Protein AF-A0A815A5G3-F1 (afdb_monomer)

Solvent-accessible surface area (backbone atoms only — not comparable to full-atom values): 9967 Å² total; per-residue (Å²): 1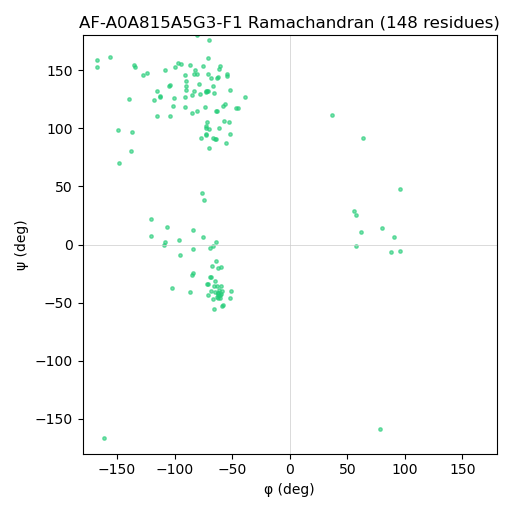37,93,81,84,86,81,85,78,78,77,79,74,75,78,80,70,74,73,73,73,80,71,83,76,51,61,33,51,35,73,59,49,51,52,57,44,42,73,75,71,36,77,64,86,44,90,63,85,48,52,92,51,88,54,92,63,31,49,52,45,64,67,36,49,49,66,60,54,50,54,48,52,53,47,40,71,72,66,68,57,89,66,83,82,84,43,63,33,66,83,72,81,53,92,90,60,90,75,76,76,58,86,80,47,46,77,45,43,18,47,100,86,68,48,75,55,62,92,94,60,91,58,46,85,46,72,32,43,92,83,57,81,92,64,47,89,97,32,70,66,64,23,63,77,72,57,59,94,89,83

Structure (mmCIF, N/CA/C/O backbone):
data_AF-A0A815A5G3-F1
#
_entry.id   AF-A0A815A5G3-F1
#
loop_
_atom_site.group_PDB
_atom_site.id
_atom_site.type_symbol
_atom_site.label_atom_id
_atom_site.label_alt_id
_atom_site.label_comp_id
_atom_site.label_asym_id
_atom_site.label_entity_id
_atom_site.label_seq_id
_atom_site.pdbx_PDB_ins_code
_atom_site.Cartn_x
_atom_site.Cartn_y
_atom_site.Cartn_z
_atom_site.occupancy
_atom_site.B_iso_or_equiv
_atom_site.auth_seq_id
_atom_site.auth_comp_id
_atom_site.auth_asym_id
_atom_site.auth_atom_id
_atom_site.pdbx_PDB_model_num
ATOM 1 N N . MET A 1 1 ? 30.974 -67.852 -19.063 1.00 37.28 1 MET A N 1
ATOM 2 C CA . MET A 1 1 ? 32.382 -67.451 -18.858 1.00 37.28 1 MET A CA 1
ATOM 3 C C . MET A 1 1 ? 32.368 -66.049 -18.263 1.00 37.28 1 MET A C 1
ATOM 5 O O . MET A 1 1 ? 31.960 -65.114 -18.933 1.00 37.28 1 MET A O 1
ATOM 9 N N . MET A 1 2 ? 32.653 -65.948 -16.964 1.00 40.12 2 MET A N 1
ATOM 10 C CA . MET A 1 2 ? 32.655 -64.712 -16.169 1.00 40.12 2 MET A CA 1
ATOM 11 C C . MET A 1 2 ? 33.863 -63.845 -16.542 1.00 40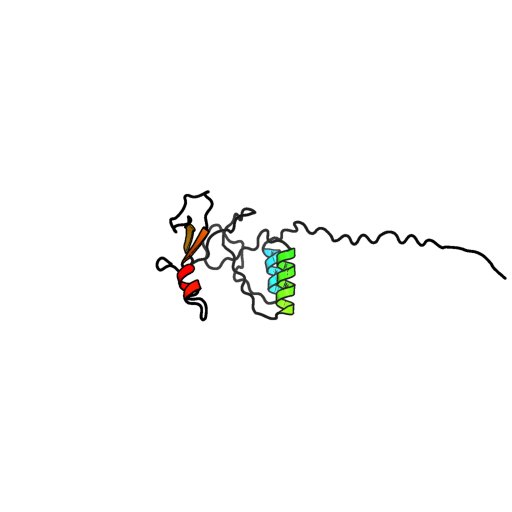.12 2 MET A C 1
ATOM 13 O O . MET A 1 2 ? 34.961 -64.384 -16.533 1.00 40.12 2 MET A O 1
ATOM 17 N N . HIS A 1 3 ? 33.684 -62.546 -16.797 1.00 31.70 3 HIS A N 1
ATOM 18 C CA . HIS A 1 3 ? 34.719 -61.494 -16.718 1.00 31.70 3 HIS A CA 1
ATOM 19 C C . HIS A 1 3 ? 33.994 -60.191 -16.317 1.00 31.70 3 HIS A C 1
ATOM 21 O O . HIS A 1 3 ? 33.154 -59.699 -17.057 1.00 31.70 3 HIS A O 1
ATOM 27 N N . ARG A 1 4 ? 34.009 -59.814 -15.033 1.00 36.53 4 ARG A N 1
ATOM 28 C CA . ARG A 1 4 ? 34.945 -58.854 -14.407 1.00 36.53 4 ARG A CA 1
ATOM 29 C C . ARG A 1 4 ? 34.851 -57.418 -14.959 1.00 36.53 4 ARG A C 1
ATOM 31 O O . ARG A 1 4 ? 35.543 -57.066 -15.898 1.00 36.53 4 ARG A O 1
ATOM 38 N N . ILE A 1 5 ? 34.000 -56.632 -14.289 1.00 39.91 5 ILE A N 1
ATOM 39 C CA . ILE A 1 5 ? 34.249 -55.295 -13.708 1.00 39.91 5 ILE A CA 1
ATOM 40 C C . ILE A 1 5 ? 35.167 -54.359 -14.511 1.00 39.91 5 ILE A C 1
ATOM 42 O O . ILE A 1 5 ? 36.384 -54.497 -14.467 1.00 39.91 5 ILE A O 1
ATOM 46 N N . PHE A 1 6 ? 34.572 -53.296 -15.054 1.00 31.95 6 PHE A N 1
ATOM 47 C CA . PHE A 1 6 ? 35.145 -51.949 -15.017 1.00 31.95 6 PHE A CA 1
ATOM 48 C C . PHE A 1 6 ? 34.009 -50.974 -14.683 1.00 31.95 6 PHE A C 1
ATOM 50 O O . PHE A 1 6 ? 33.211 -50.599 -15.538 1.00 31.95 6 PHE A O 1
ATOM 57 N N . VAL A 1 7 ? 33.892 -50.622 -13.400 1.00 36.78 7 VAL A N 1
ATOM 58 C CA . VAL A 1 7 ? 33.078 -49.487 -12.952 1.00 36.78 7 VAL A CA 1
ATOM 59 C C . VAL A 1 7 ? 33.809 -48.239 -13.431 1.00 36.78 7 VAL A C 1
ATOM 61 O O . VAL A 1 7 ? 34.797 -47.823 -12.831 1.00 36.78 7 VAL A O 1
ATOM 64 N N . LEU A 1 8 ? 33.363 -47.675 -14.552 1.00 34.19 8 LEU A N 1
ATOM 65 C CA . LEU A 1 8 ? 33.792 -46.352 -14.979 1.00 34.19 8 LEU A CA 1
ATOM 66 C C . LEU A 1 8 ? 33.033 -45.343 -14.112 1.00 34.19 8 LEU A C 1
ATOM 68 O O . LEU A 1 8 ? 31.897 -44.977 -14.405 1.00 34.19 8 LEU A O 1
ATOM 72 N N . ALA A 1 9 ? 33.646 -44.959 -12.994 1.00 37.75 9 ALA A N 1
ATOM 73 C CA . ALA A 1 9 ? 33.201 -43.839 -12.183 1.00 37.75 9 ALA A CA 1
ATOM 74 C C . ALA A 1 9 ? 33.344 -42.557 -13.015 1.00 37.75 9 ALA A C 1
ATOM 76 O O . ALA A 1 9 ? 34.398 -41.924 -13.038 1.00 37.75 9 ALA A O 1
ATOM 77 N N . ILE A 1 10 ? 32.285 -42.196 -13.739 1.00 43.47 10 ILE A N 1
ATOM 78 C CA . ILE A 1 10 ? 32.142 -40.856 -14.296 1.00 43.47 10 ILE A CA 1
ATOM 79 C C . ILE A 1 10 ? 31.831 -39.947 -13.106 1.00 43.47 10 ILE A C 1
ATOM 81 O O . ILE A 1 10 ? 30.691 -39.820 -12.665 1.00 43.47 10 ILE A O 1
ATOM 85 N N . VAL A 1 11 ? 32.886 -39.345 -12.563 1.00 38.97 11 VAL A N 1
ATOM 86 C CA . VAL A 1 11 ? 32.797 -38.139 -11.745 1.00 38.97 11 VAL A CA 1
ATOM 87 C C . VAL A 1 11 ? 32.319 -37.035 -12.685 1.00 38.97 11 VAL A C 1
ATOM 89 O O . VAL A 1 11 ? 33.118 -36.407 -13.376 1.00 38.97 11 VAL A O 1
ATOM 92 N N . ILE A 1 12 ? 31.001 -36.841 -12.775 1.00 44.84 12 ILE A N 1
ATOM 93 C CA . ILE A 1 12 ? 30.461 -35.605 -13.337 1.00 44.84 12 ILE A CA 1
ATOM 94 C C . ILE A 1 12 ? 30.735 -34.546 -12.277 1.00 44.84 12 ILE A C 1
ATOM 96 O O . ILE A 1 12 ? 30.130 -34.554 -11.205 1.00 44.84 12 ILE A O 1
ATOM 100 N N . LEU A 1 13 ? 31.730 -33.703 -12.571 1.00 44.94 13 LEU A N 1
ATOM 101 C CA . LEU A 1 13 ? 31.972 -32.437 -11.892 1.00 44.94 13 LEU A CA 1
ATOM 102 C C . LEU A 1 13 ? 30.627 -31.777 -11.599 1.00 44.94 13 LEU A C 1
ATOM 104 O O . LEU A 1 13 ? 29.810 -31.612 -12.506 1.00 44.94 13 LEU A O 1
ATOM 108 N N . GLY A 1 14 ? 30.425 -31.426 -10.332 1.00 41.75 14 GLY A N 1
ATOM 109 C CA . GLY A 1 14 ? 29.226 -30.760 -9.867 1.00 41.75 14 GLY A CA 1
ATOM 110 C C . GLY A 1 14 ? 28.851 -29.609 -10.789 1.00 41.75 14 GLY A C 1
ATOM 111 O O . GLY A 1 14 ? 29.574 -28.624 -10.907 1.00 41.75 14 GLY A O 1
ATOM 112 N N . SER A 1 15 ? 27.679 -29.719 -11.403 1.00 41.00 15 SER A N 1
ATOM 113 C CA . SER A 1 15 ? 26.885 -28.537 -11.676 1.00 41.00 15 SER A CA 1
ATOM 114 C C . SER A 1 15 ? 26.384 -28.063 -10.318 1.00 41.00 15 SER A C 1
ATOM 116 O O . SER A 1 15 ? 25.284 -28.398 -9.892 1.00 41.00 15 SER A O 1
ATOM 118 N N . THR A 1 16 ? 27.215 -27.311 -9.598 1.00 35.66 16 THR A N 1
ATOM 119 C CA . THR A 1 16 ? 26.641 -26.250 -8.783 1.00 35.66 16 THR A CA 1
ATOM 120 C C . THR A 1 16 ? 25.969 -25.347 -9.801 1.00 35.66 16 THR A C 1
ATOM 122 O O . THR A 1 16 ? 26.643 -24.603 -10.517 1.00 35.66 16 THR A O 1
ATOM 125 N N . VAL A 1 17 ? 24.650 -25.486 -9.944 1.00 41.91 17 VAL A N 1
ATOM 126 C CA . VAL A 1 17 ? 23.857 -24.332 -10.333 1.00 41.91 17 VAL A CA 1
ATOM 127 C C . VAL A 1 17 ? 24.258 -23.278 -9.316 1.00 41.91 17 VAL A C 1
ATOM 129 O O . VAL A 1 17 ? 24.021 -23.405 -8.119 1.00 41.91 17 VAL A O 1
ATOM 132 N N . VAL A 1 18 ? 25.065 -22.327 -9.770 1.00 33.75 18 VAL A N 1
ATOM 133 C CA . VAL A 1 18 ? 25.100 -21.044 -9.110 1.00 33.75 18 VAL A CA 1
ATOM 134 C C . VAL A 1 18 ? 23.695 -20.519 -9.355 1.00 33.75 18 VAL A C 1
ATOM 136 O O . VAL A 1 18 ? 23.409 -19.940 -10.398 1.00 33.75 18 VAL A O 1
ATOM 139 N N . ASP A 1 19 ? 22.783 -20.820 -8.430 1.00 32.00 19 ASP A N 1
ATOM 140 C CA . ASP A 1 19 ? 21.785 -19.832 -8.070 1.00 32.00 19 ASP A C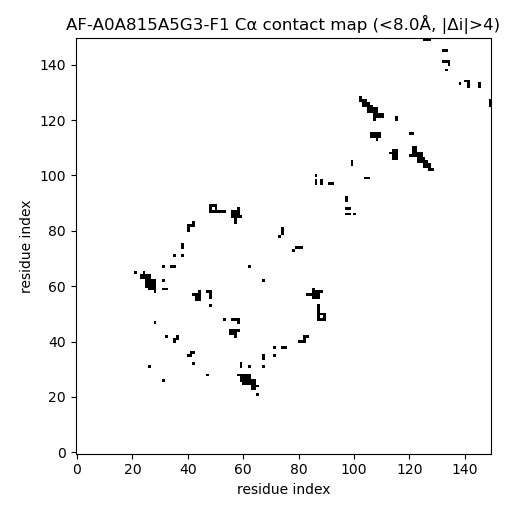A 1
ATOM 141 C C . ASP A 1 19 ? 22.637 -18.612 -7.749 1.00 32.00 19 ASP A C 1
ATOM 143 O O . ASP A 1 19 ? 23.322 -18.558 -6.725 1.00 32.00 19 ASP A O 1
ATOM 147 N N . ALA A 1 20 ? 22.795 -17.747 -8.753 1.00 38.72 20 ALA A N 1
ATOM 148 C CA . ALA A 1 20 ? 23.406 -16.462 -8.556 1.00 38.72 20 ALA A CA 1
ATOM 149 C C . ALA A 1 20 ? 22.538 -15.839 -7.479 1.00 38.72 20 ALA A C 1
ATOM 151 O O . ALA A 1 20 ? 21.372 -15.531 -7.717 1.00 38.72 20 ALA A O 1
ATOM 152 N N . ASP A 1 21 ? 23.100 -15.795 -6.281 1.00 38.66 21 ASP A N 1
ATOM 153 C CA . ASP A 1 21 ? 22.609 -15.040 -5.157 1.00 38.66 21 ASP A CA 1
ATOM 154 C C . ASP A 1 21 ? 22.499 -13.594 -5.650 1.00 38.66 21 ASP A C 1
ATOM 156 O O . ASP A 1 21 ? 23.450 -12.815 -5.613 1.00 38.66 21 ASP A O 1
ATOM 160 N N . LEU A 1 22 ? 21.348 -13.266 -6.242 1.00 48.75 22 LEU A N 1
ATOM 161 C CA . LEU A 1 22 ? 20.926 -11.931 -6.650 1.00 48.75 22 LEU A CA 1
ATOM 162 C C . LEU A 1 22 ? 20.534 -11.143 -5.394 1.00 48.75 22 LEU A C 1
ATOM 164 O O . LEU A 1 22 ? 19.587 -10.366 -5.393 1.00 48.75 22 LEU A O 1
ATOM 168 N N . THR A 1 23 ? 21.258 -11.313 -4.289 1.00 55.47 23 THR A N 1
ATOM 169 C CA . THR A 1 23 ? 21.113 -10.436 -3.139 1.00 55.47 23 THR A CA 1
ATOM 170 C C . THR A 1 23 ? 21.748 -9.095 -3.480 1.00 55.47 23 THR A C 1
ATOM 172 O O . THR A 1 23 ? 22.947 -8.882 -3.316 1.00 55.47 23 THR A O 1
ATOM 175 N N . ASP A 1 24 ? 20.873 -8.204 -3.941 1.00 57.09 24 ASP A N 1
ATOM 176 C CA . ASP A 1 24 ? 21.000 -6.747 -4.008 1.00 57.09 24 ASP A CA 1
ATOM 177 C C . ASP A 1 24 ? 21.479 -6.133 -5.334 1.00 57.09 24 ASP A C 1
ATOM 179 O O . ASP A 1 24 ? 22.294 -5.214 -5.393 1.00 57.09 24 ASP A O 1
ATOM 183 N N . CYS A 1 25 ? 20.872 -6.575 -6.436 1.00 81.88 25 CYS A N 1
ATOM 184 C CA . CYS A 1 25 ? 20.770 -5.730 -7.621 1.00 81.88 25 CYS A CA 1
ATOM 185 C C . CYS A 1 25 ? 19.723 -4.636 -7.331 1.00 81.88 25 CYS A C 1
ATOM 187 O O . CYS A 1 25 ? 18.514 -4.872 -7.353 1.00 81.88 25 CYS A O 1
ATOM 189 N N . LYS A 1 26 ? 20.191 -3.434 -6.989 1.00 84.25 26 LYS A N 1
ATOM 190 C CA . LYS A 1 26 ? 19.369 -2.220 -6.926 1.00 84.25 26 LYS A CA 1
ATOM 191 C C . LYS A 1 26 ? 19.393 -1.525 -8.282 1.00 84.25 26 LYS A C 1
ATOM 193 O O . LYS A 1 26 ? 20.459 -1.347 -8.869 1.00 84.25 26 LYS A O 1
ATOM 198 N N . MET A 1 27 ? 18.229 -1.130 -8.789 1.00 81.81 27 MET A N 1
ATOM 199 C CA . MET A 1 27 ? 18.113 -0.444 -10.081 1.00 81.81 27 MET A CA 1
ATOM 200 C C . MET A 1 27 ? 17.982 1.063 -9.894 1.00 81.81 27 MET A C 1
ATOM 202 O O . MET A 1 27 ? 17.427 1.538 -8.903 1.00 81.81 27 MET A O 1
ATOM 206 N N . THR A 1 28 ? 18.433 1.803 -10.903 1.00 84.44 28 THR A N 1
ATOM 207 C CA . THR A 1 28 ? 18.082 3.215 -11.057 1.00 84.44 28 THR A CA 1
ATOM 208 C C . THR A 1 28 ? 16.652 3.341 -11.571 1.00 84.44 28 THR A C 1
ATOM 210 O O . THR A 1 28 ? 16.150 2.466 -12.291 1.00 84.44 28 THR A O 1
ATOM 213 N N . HIS A 1 29 ? 16.010 4.466 -11.268 1.00 82.25 29 HIS A N 1
ATOM 214 C CA . HIS A 1 29 ? 14.657 4.768 -11.718 1.00 82.25 29 HIS A CA 1
ATOM 215 C C . HIS A 1 29 ? 14.495 4.606 -13.239 1.00 82.25 29 HIS A C 1
ATOM 217 O O . HIS A 1 29 ? 13.564 3.946 -13.700 1.00 82.25 29 HIS A O 1
ATOM 223 N N . VAL A 1 30 ? 15.436 5.136 -14.030 1.00 82.31 30 VAL A N 1
ATOM 224 C CA . VAL A 1 30 ? 15.389 5.085 -15.504 1.00 82.31 30 VAL A CA 1
ATOM 225 C C . VAL A 1 30 ? 15.354 3.646 -16.020 1.00 82.31 30 VAL A C 1
ATOM 227 O O . VAL A 1 30 ? 14.591 3.324 -16.938 1.00 82.31 30 VAL A O 1
ATOM 230 N N . TYR A 1 31 ? 16.157 2.761 -15.426 1.00 86.00 31 TYR A N 1
ATOM 231 C CA . TYR A 1 31 ? 16.212 1.367 -15.847 1.00 86.00 31 TYR A CA 1
ATOM 232 C C . TYR A 1 31 ? 14.932 0.620 -15.451 1.00 86.00 31 TYR A C 1
ATOM 234 O O . TYR A 1 31 ? 14.343 -0.059 -16.292 1.00 86.00 31 TYR A O 1
ATOM 242 N N . ALA A 1 32 ? 14.436 0.822 -14.227 1.00 86.94 32 ALA A N 1
ATOM 243 C CA . ALA A 1 32 ? 13.182 0.227 -13.764 1.00 86.94 32 ALA A CA 1
ATOM 244 C C . ALA A 1 32 ? 11.977 0.664 -14.619 1.00 86.94 32 ALA A C 1
ATOM 246 O O . ALA A 1 32 ? 11.206 -0.178 -15.080 1.00 86.94 32 ALA A O 1
ATOM 247 N N . VAL A 1 33 ? 11.858 1.965 -14.914 1.00 86.50 33 VAL A N 1
ATOM 248 C CA . VAL A 1 33 ? 10.788 2.524 -15.758 1.00 86.50 33 VAL A CA 1
ATOM 249 C C . VAL A 1 33 ? 10.830 1.955 -17.176 1.00 86.50 33 VAL A C 1
ATOM 251 O O . VAL A 1 33 ? 9.786 1.660 -17.755 1.00 86.50 33 VAL A O 1
ATOM 254 N N . THR A 1 34 ? 12.022 1.762 -17.742 1.00 87.62 34 THR A N 1
ATOM 255 C CA . THR A 1 34 ? 12.168 1.174 -19.083 1.00 87.62 34 THR A CA 1
ATOM 256 C C . THR A 1 34 ? 11.627 -0.256 -19.123 1.00 87.62 34 THR A C 1
ATOM 258 O O . THR A 1 34 ? 10.915 -0.624 -20.059 1.00 87.62 34 THR A O 1
ATOM 261 N N . GLN A 1 35 ? 11.908 -1.049 -18.087 1.00 88.94 35 GLN A N 1
ATOM 262 C CA . GLN A 1 35 ? 11.463 -2.439 -18.013 1.00 88.94 35 GLN A CA 1
ATOM 263 C C . GLN A 1 35 ? 9.940 -2.552 -17.888 1.00 88.94 35 GLN A C 1
ATOM 265 O O . GLN A 1 35 ? 9.315 -3.296 -18.641 1.00 88.94 35 GLN A O 1
ATOM 270 N N . VAL A 1 36 ? 9.316 -1.772 -17.004 1.00 89.00 36 VAL A N 1
ATOM 271 C CA . VAL A 1 36 ? 7.852 -1.809 -16.820 1.00 89.00 36 VAL A CA 1
ATOM 272 C C . VAL A 1 36 ? 7.097 -1.202 -18.009 1.00 89.00 36 VAL A C 1
ATOM 274 O O . VAL A 1 36 ? 6.067 -1.736 -18.418 1.00 89.00 36 VAL A O 1
ATOM 277 N N . LYS A 1 37 ? 7.642 -0.167 -18.665 1.00 88.12 37 LYS A N 1
ATOM 278 C CA . LYS A 1 37 ? 7.054 0.375 -19.903 1.00 88.12 37 LYS A CA 1
ATOM 279 C C . LYS A 1 37 ? 7.095 -0.630 -21.054 1.00 88.12 37 LYS A C 1
ATOM 281 O O . LYS A 1 37 ? 6.176 -0.651 -21.867 1.00 88.12 37 LYS A O 1
ATOM 286 N N . SER A 1 38 ? 8.108 -1.502 -21.107 1.00 87.69 38 SER A N 1
ATOM 287 C CA . SER A 1 38 ? 8.216 -2.533 -22.155 1.00 87.69 38 SER A CA 1
ATOM 288 C C . SER A 1 38 ? 7.064 -3.549 -22.151 1.00 87.69 38 SER A C 1
ATOM 290 O O . SER A 1 38 ? 6.798 -4.178 -23.173 1.00 87.69 38 SER A O 1
ATOM 292 N N . ILE A 1 39 ? 6.356 -3.680 -21.024 1.00 89.12 39 ILE A N 1
ATOM 293 C CA . ILE A 1 39 ? 5.199 -4.572 -20.850 1.00 89.12 39 ILE A CA 1
ATOM 294 C C . ILE A 1 39 ? 3.861 -3.821 -20.790 1.00 89.12 39 ILE A C 1
ATOM 296 O O . ILE A 1 39 ? 2.853 -4.391 -20.377 1.00 89.12 39 ILE A O 1
ATOM 300 N N . GLY A 1 40 ? 3.844 -2.547 -21.198 1.00 86.50 40 GLY A N 1
ATOM 301 C CA . GLY A 1 40 ? 2.628 -1.735 -21.278 1.00 86.50 40 GLY A CA 1
ATOM 302 C C . GLY A 1 40 ? 2.157 -1.142 -19.949 1.00 86.50 40 GLY A C 1
ATOM 303 O O . GLY A 1 40 ? 1.024 -0.681 -19.875 1.00 86.50 40 GLY A O 1
ATOM 304 N N . ILE A 1 41 ? 2.992 -1.141 -18.902 1.00 87.75 41 ILE A N 1
ATOM 305 C CA . ILE A 1 41 ? 2.688 -0.414 -17.664 1.00 87.75 41 ILE A CA 1
ATOM 306 C C . ILE A 1 41 ? 3.142 1.034 -17.837 1.00 87.75 41 ILE A C 1
ATOM 308 O O . ILE A 1 41 ? 4.339 1.323 -17.940 1.00 87.75 41 ILE A O 1
ATOM 312 N N . GLU A 1 42 ? 2.182 1.952 -17.863 1.00 81.44 42 GLU A N 1
ATOM 313 C CA . GLU A 1 42 ? 2.465 3.381 -17.911 1.00 81.44 42 GLU A CA 1
ATOM 314 C C . GLU A 1 42 ? 2.693 3.930 -16.504 1.00 81.44 42 GLU A C 1
ATOM 316 O O . GLU A 1 42 ? 1.892 3.736 -15.591 1.00 81.44 42 GLU A O 1
ATOM 321 N N . ILE A 1 43 ? 3.807 4.641 -16.340 1.00 76.75 43 ILE A N 1
ATOM 322 C CA . ILE A 1 43 ? 4.104 5.407 -15.133 1.00 76.75 43 ILE A CA 1
ATOM 323 C C . ILE A 1 43 ? 4.071 6.888 -15.518 1.00 76.75 43 ILE A C 1
ATOM 325 O O . ILE A 1 43 ? 4.751 7.262 -16.483 1.00 76.75 43 ILE A O 1
ATOM 329 N N . PRO A 1 44 ? 3.310 7.724 -14.786 1.00 66.00 44 PRO A N 1
ATOM 330 C CA . PRO A 1 44 ? 3.130 9.136 -15.115 1.00 66.00 44 PRO A CA 1
ATOM 331 C C . PRO A 1 44 ? 4.403 9.983 -14.950 1.00 66.00 44 PRO A C 1
ATOM 333 O O . PRO A 1 44 ? 4.481 11.061 -15.534 1.00 66.00 44 PRO A O 1
ATOM 336 N N . SER A 1 45 ? 5.415 9.519 -14.208 1.00 63.38 45 SER A N 1
ATOM 337 C CA . SER A 1 45 ? 6.659 10.268 -14.010 1.00 63.38 45 SER A CA 1
ATOM 338 C C . SER A 1 45 ? 7.597 10.189 -15.223 1.00 63.38 45 SER A C 1
ATOM 340 O O . SER A 1 45 ? 7.915 9.126 -15.768 1.00 63.38 45 SER A O 1
ATOM 342 N N . ASN A 1 46 ? 8.041 11.367 -15.656 1.00 53.91 46 ASN A N 1
ATOM 343 C CA . ASN A 1 46 ? 8.995 11.601 -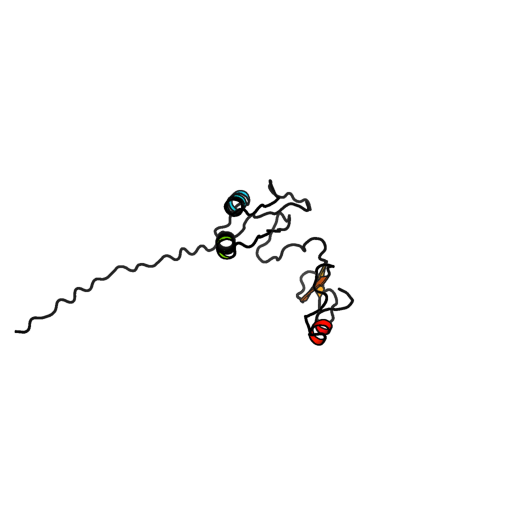16.740 1.00 53.91 46 ASN A CA 1
ATOM 344 C C . ASN A 1 46 ? 10.364 12.103 -16.233 1.00 53.91 46 ASN A C 1
ATOM 346 O O . ASN A 1 46 ? 11.264 12.305 -17.047 1.00 53.91 46 ASN A O 1
ATOM 350 N N . SER A 1 47 ? 10.537 12.282 -14.919 1.00 54.72 47 SER A N 1
ATOM 351 C CA . SER A 1 47 ? 11.762 12.799 -14.304 1.00 54.72 47 SER A CA 1
ATOM 352 C C . SER A 1 47 ? 11.921 12.363 -12.845 1.00 54.72 47 SER A C 1
ATOM 354 O O . SER A 1 47 ? 10.954 11.984 -12.187 1.00 54.72 47 SER A O 1
ATOM 356 N N . GLU A 1 48 ? 13.161 12.456 -12.364 1.00 59.16 48 GLU A N 1
ATOM 357 C CA . GLU A 1 48 ? 13.587 12.317 -10.968 1.00 59.16 48 GLU A CA 1
ATOM 358 C C . GLU A 1 48 ? 12.645 13.115 -10.047 1.00 59.16 48 GLU A C 1
ATOM 360 O O . GLU A 1 48 ? 12.489 14.328 -10.205 1.00 59.16 48 GLU A O 1
ATOM 365 N N . CYS A 1 49 ? 11.945 12.428 -9.140 1.00 59.97 49 CYS A N 1
ATOM 366 C CA . CYS A 1 49 ? 11.027 13.077 -8.207 1.00 59.97 49 CYS A CA 1
ATOM 367 C C . CYS A 1 49 ? 11.828 13.995 -7.280 1.00 59.97 49 CYS A C 1
ATOM 369 O O . CYS A 1 49 ? 12.675 13.521 -6.528 1.00 59.97 49 CYS A O 1
ATOM 371 N N . GLY A 1 50 ? 11.595 15.307 -7.359 1.00 57.31 50 GLY A N 1
ATOM 372 C CA . GLY A 1 50 ? 12.212 16.267 -6.442 1.00 57.31 50 GLY A CA 1
ATOM 373 C C . GLY A 1 50 ? 11.655 16.151 -5.018 1.00 57.31 50 GLY A C 1
ATOM 374 O O . GLY A 1 50 ? 10.686 15.440 -4.776 1.00 57.31 50 GLY A O 1
ATOM 375 N N . GLU A 1 51 ? 12.205 16.931 -4.081 1.00 54.47 51 GLU A N 1
ATOM 376 C CA . GLU A 1 51 ? 11.767 16.998 -2.666 1.00 54.47 51 GLU A CA 1
ATOM 377 C C . GLU A 1 51 ? 10.330 17.541 -2.462 1.00 54.47 51 GLU A C 1
ATOM 379 O O . GLU A 1 51 ? 9.868 17.721 -1.334 1.00 54.47 51 GLU A O 1
ATOM 384 N N . GLY A 1 52 ? 9.617 17.847 -3.549 1.00 51.22 52 GLY A N 1
ATOM 385 C CA . GLY A 1 52 ? 8.243 18.333 -3.530 1.00 51.22 52 GLY A CA 1
ATOM 386 C C . GLY A 1 52 ? 7.219 17.205 -3.402 1.00 51.22 52 GLY A C 1
ATOM 387 O O . GLY A 1 52 ? 7.400 16.096 -3.899 1.00 51.22 52 GLY A O 1
ATOM 388 N N . THR A 1 53 ? 6.079 17.507 -2.786 1.00 51.78 53 THR A N 1
ATOM 389 C CA . THR A 1 53 ? 4.893 16.635 -2.729 1.00 51.78 53 THR A CA 1
ATOM 390 C C . THR A 1 53 ? 4.117 16.645 -4.051 1.00 51.78 53 THR A C 1
ATOM 392 O O . THR A 1 53 ? 2.892 16.782 -4.068 1.00 51.78 53 THR A O 1
ATOM 395 N N . GLU A 1 54 ? 4.818 16.553 -5.185 1.00 55.94 54 GLU A N 1
ATOM 396 C CA . GLU A 1 54 ? 4.153 16.486 -6.483 1.00 55.94 54 GLU A CA 1
ATOM 397 C C . GLU A 1 54 ? 3.307 15.216 -6.566 1.00 55.94 54 GLU A C 1
ATOM 399 O O . GLU A 1 54 ? 3.806 14.095 -6.558 1.00 55.94 54 GLU A O 1
ATOM 404 N N . ILE A 1 55 ? 1.992 15.409 -6.662 1.00 55.06 55 ILE A N 1
ATOM 405 C CA . ILE A 1 55 ? 0.978 14.357 -6.515 1.00 55.06 55 ILE A CA 1
ATOM 406 C C . ILE A 1 55 ? 1.132 13.224 -7.546 1.00 55.06 55 ILE A C 1
ATOM 408 O O . ILE A 1 55 ? 0.610 12.133 -7.339 1.00 55.06 55 ILE A O 1
ATOM 412 N N . THR A 1 56 ? 1.842 13.469 -8.647 1.00 61.59 56 THR A N 1
ATOM 413 C CA . THR A 1 56 ? 1.938 12.554 -9.792 1.00 61.59 56 THR A CA 1
ATOM 414 C C . THR A 1 56 ? 3.293 11.863 -9.934 1.00 61.59 56 THR A C 1
ATOM 416 O O . THR A 1 56 ? 3.476 11.096 -10.881 1.00 61.59 56 THR A O 1
ATOM 419 N N . CYS A 1 57 ? 4.244 12.094 -9.022 1.00 69.62 57 CYS A N 1
ATOM 420 C CA . CYS A 1 57 ? 5.578 11.530 -9.179 1.00 69.62 57 CYS A CA 1
ATOM 421 C C . CYS A 1 57 ? 5.718 10.153 -8.515 1.00 69.62 57 CYS A C 1
ATOM 423 O O . CYS A 1 57 ? 5.430 9.981 -7.337 1.00 69.62 57 CYS A O 1
ATOM 425 N N . VAL A 1 58 ? 6.191 9.172 -9.286 1.00 77.44 58 VAL A N 1
ATOM 426 C CA . VAL A 1 58 ? 6.480 7.806 -8.832 1.00 77.44 58 VAL A CA 1
ATOM 427 C C . VAL A 1 58 ? 7.983 7.585 -8.959 1.00 77.44 58 VAL A C 1
ATOM 429 O O . VAL A 1 58 ? 8.494 7.506 -10.079 1.00 77.44 58 VAL A O 1
ATOM 432 N N . SER A 1 59 ? 8.691 7.483 -7.831 1.00 77.69 59 SER A N 1
ATOM 433 C CA . SER A 1 59 ? 10.110 7.112 -7.814 1.00 77.69 59 SER A CA 1
ATOM 434 C C . SER A 1 59 ? 10.268 5.596 -7.709 1.00 77.69 59 SER A C 1
ATOM 436 O O . SER A 1 59 ? 9.589 4.942 -6.916 1.00 77.69 59 SER A O 1
ATOM 438 N N . LEU A 1 60 ? 11.184 5.051 -8.513 1.00 81.38 60 LEU A N 1
ATOM 439 C CA . LEU A 1 60 ? 11.590 3.637 -8.504 1.00 81.38 60 LEU A CA 1
ATOM 440 C C . LEU A 1 60 ? 13.092 3.501 -8.216 1.00 81.38 60 LEU A C 1
ATOM 442 O O . LEU A 1 60 ? 13.720 2.514 -8.594 1.00 81.38 60 LEU A O 1
ATOM 446 N N . GLU A 1 61 ? 13.680 4.521 -7.594 1.00 79.69 61 GLU A N 1
ATOM 447 C CA . GLU A 1 61 ? 15.094 4.521 -7.240 1.00 79.69 61 GLU A CA 1
ATOM 448 C C . GLU A 1 61 ? 15.373 3.459 -6.167 1.00 79.69 61 GLU A C 1
ATOM 450 O O . GLU A 1 61 ? 14.607 3.303 -5.214 1.00 79.69 61 GLU A O 1
ATOM 455 N N . GLN A 1 62 ? 16.463 2.707 -6.331 1.00 80.75 62 GLN A N 1
ATOM 456 C CA . GLN A 1 62 ? 16.852 1.611 -5.438 1.00 80.75 62 GLN A CA 1
ATOM 457 C C . GLN A 1 62 ? 15.777 0.523 -5.244 1.00 80.75 62 GLN A C 1
ATOM 459 O O . GLN A 1 62 ? 15.736 -0.160 -4.210 1.00 80.75 62 GLN A O 1
ATOM 464 N N . ILE A 1 63 ? 14.919 0.304 -6.246 1.00 82.69 63 ILE A N 1
ATOM 465 C CA . ILE A 1 63 ? 14.062 -0.883 -6.275 1.00 82.69 63 ILE A CA 1
ATOM 466 C C . ILE A 1 63 ? 14.912 -2.139 -6.494 1.00 82.69 63 ILE A C 1
ATOM 468 O O . ILE A 1 63 ? 15.915 -2.109 -7.211 1.00 82.69 63 ILE A O 1
ATOM 472 N N . ASN A 1 64 ? 14.528 -3.242 -5.852 1.00 87.00 64 ASN A N 1
ATOM 473 C CA . ASN A 1 64 ? 15.192 -4.525 -6.055 1.00 87.00 64 ASN A CA 1
ATOM 474 C C . ASN A 1 64 ? 14.831 -5.083 -7.448 1.00 87.00 64 ASN A C 1
ATOM 476 O O . ASN A 1 64 ? 13.653 -5.125 -7.815 1.00 87.00 64 ASN A O 1
ATOM 480 N N . CYS A 1 65 ? 15.842 -5.523 -8.200 1.00 86.44 65 CYS A N 1
ATOM 481 C CA . CYS A 1 65 ? 15.702 -6.175 -9.501 1.00 86.44 65 CYS A CA 1
ATOM 482 C C . CYS A 1 65 ? 14.707 -7.344 -9.467 1.00 86.44 65 CYS A C 1
ATOM 484 O O . CYS A 1 65 ? 13.878 -7.458 -10.372 1.00 86.44 65 CYS A O 1
ATOM 486 N N . ASP A 1 66 ? 14.709 -8.149 -8.402 1.00 89.75 66 ASP A N 1
ATOM 487 C CA . ASP A 1 66 ? 13.809 -9.300 -8.271 1.00 89.75 66 ASP A CA 1
ATOM 488 C C . ASP A 1 66 ? 12.342 -8.873 -8.166 1.00 89.75 66 ASP A C 1
ATOM 490 O O . ASP A 1 66 ? 11.457 -9.513 -8.730 1.00 89.75 66 ASP A O 1
ATOM 494 N N . SER A 1 67 ? 12.065 -7.746 -7.502 1.00 89.44 67 SER A N 1
ATOM 495 C CA . SER A 1 67 ? 10.706 -7.207 -7.405 1.00 89.44 67 SER A CA 1
ATOM 496 C C . SER A 1 67 ? 10.169 -6.789 -8.776 1.00 89.44 67 SER A C 1
ATOM 498 O O . SER A 1 67 ? 9.014 -7.072 -9.092 1.00 89.44 67 SER A O 1
ATOM 500 N N . ILE A 1 68 ? 11.006 -6.169 -9.615 1.00 89.38 68 ILE A N 1
ATOM 501 C CA . ILE A 1 68 ? 10.644 -5.830 -11.000 1.00 89.38 68 ILE A CA 1
ATOM 502 C C . ILE A 1 68 ? 10.495 -7.095 -11.857 1.00 89.38 68 ILE A C 1
ATOM 504 O O . ILE A 1 68 ? 9.558 -7.181 -12.649 1.00 89.38 68 ILE A O 1
ATOM 508 N N . GLY A 1 69 ? 11.368 -8.090 -11.684 1.00 90.31 69 GLY A N 1
ATOM 509 C CA . GLY A 1 69 ? 11.282 -9.373 -12.387 1.00 90.31 69 GLY A CA 1
ATOM 510 C C . GLY A 1 69 ? 9.963 -10.100 -12.112 1.00 90.31 69 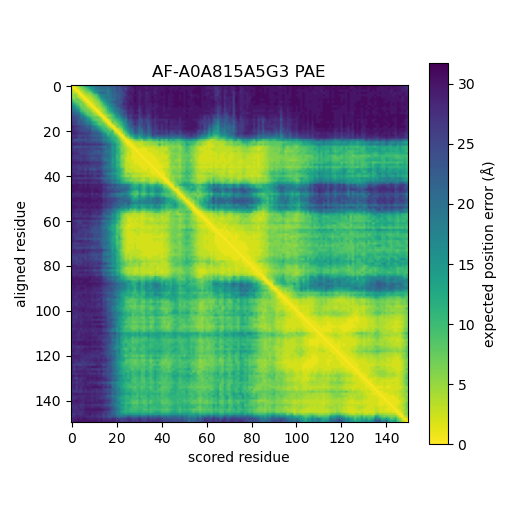GLY A C 1
ATOM 511 O O . GLY A 1 69 ? 9.219 -10.404 -13.047 1.00 90.31 69 GLY A O 1
ATOM 512 N N . CYS A 1 70 ? 9.629 -10.278 -10.832 1.00 90.06 70 CYS A N 1
ATOM 513 C CA . CYS A 1 70 ? 8.362 -10.866 -10.398 1.00 90.06 70 CYS A CA 1
ATOM 514 C C . CYS A 1 70 ? 7.153 -10.071 -10.906 1.00 90.06 70 CYS A C 1
ATOM 516 O O . CYS A 1 70 ? 6.162 -10.657 -11.336 1.00 90.06 70 CYS A O 1
ATOM 518 N N . LEU A 1 71 ? 7.226 -8.735 -10.905 1.00 91.69 71 LEU A N 1
ATOM 519 C CA . LEU A 1 71 ? 6.156 -7.883 -11.424 1.00 91.69 71 LEU A CA 1
ATOM 520 C C . LEU A 1 71 ? 5.913 -8.110 -12.923 1.00 91.69 71 LEU A C 1
ATOM 522 O O . LEU A 1 71 ? 4.767 -8.198 -13.368 1.00 91.69 71 LEU A O 1
ATOM 526 N N . ILE A 1 72 ? 6.989 -8.220 -13.702 1.00 91.38 72 ILE A N 1
ATOM 527 C CA . ILE A 1 72 ? 6.916 -8.481 -15.140 1.00 91.38 72 ILE A CA 1
ATOM 528 C C . ILE A 1 72 ? 6.287 -9.846 -15.413 1.00 91.38 72 ILE A C 1
ATOM 530 O O . ILE A 1 72 ? 5.422 -9.968 -16.282 1.00 91.38 72 ILE A O 1
ATOM 534 N N . GLU A 1 73 ? 6.712 -10.870 -14.678 1.00 93.44 73 GLU A N 1
ATOM 535 C CA . GLU A 1 73 ? 6.149 -12.215 -14.784 1.00 93.44 73 GLU A CA 1
ATOM 536 C C . GLU A 1 73 ? 4.664 -12.240 -14.400 1.00 93.44 73 GLU A C 1
ATOM 538 O O . GLU A 1 73 ? 3.842 -12.826 -15.113 1.00 93.44 73 GLU A O 1
ATOM 543 N N . PHE A 1 74 ? 4.296 -11.523 -13.335 1.00 93.44 74 PHE A N 1
ATOM 544 C CA . PHE A 1 74 ? 2.913 -11.391 -12.898 1.00 93.44 74 PHE A CA 1
ATOM 545 C C . PHE A 1 74 ? 2.033 -10.707 -13.953 1.00 93.44 74 PHE A C 1
ATOM 547 O O . PHE A 1 74 ? 0.963 -11.233 -14.262 1.00 93.44 74 PHE A O 1
ATOM 554 N N . LYS A 1 75 ? 2.465 -9.595 -14.572 1.00 92.75 75 LYS A N 1
ATOM 555 C CA . LYS A 1 75 ? 1.700 -8.946 -15.662 1.00 92.75 75 LYS A CA 1
ATOM 556 C C . LYS A 1 75 ? 1.515 -9.882 -16.854 1.00 92.75 75 LYS A C 1
ATOM 558 O O . LYS A 1 75 ? 0.418 -9.965 -17.393 1.00 92.75 75 LYS A O 1
ATOM 563 N N . LYS A 1 76 ? 2.568 -10.604 -17.250 1.00 92.94 76 LYS A N 1
ATOM 564 C CA . LYS A 1 76 ? 2.511 -11.553 -18.375 1.00 92.94 76 LYS A CA 1
ATOM 565 C C . LYS A 1 76 ? 1.552 -12.714 -18.122 1.00 92.94 76 LYS A C 1
ATOM 567 O O . LYS A 1 76 ? 0.922 -13.178 -19.062 1.00 92.94 76 LYS A O 1
ATOM 572 N N . THR A 1 77 ? 1.464 -13.184 -16.880 1.00 96.31 77 THR A N 1
ATOM 573 C CA . THR A 1 77 ? 0.646 -14.353 -16.524 1.00 96.31 77 THR A CA 1
ATOM 574 C C . THR A 1 77 ? -0.800 -13.982 -16.210 1.00 96.31 77 THR A C 1
ATOM 576 O O . THR A 1 77 ? -1.713 -14.712 -16.578 1.00 96.31 77 THR A O 1
ATOM 579 N N . SER A 1 78 ? -1.016 -12.871 -15.503 1.00 94.44 78 SER A N 1
ATOM 580 C CA . SER A 1 78 ? -2.356 -12.436 -15.087 1.00 94.44 78 SER A CA 1
ATOM 581 C C . SER A 1 78 ? -3.094 -11.639 -16.157 1.00 94.44 78 SER A C 1
ATOM 583 O O . SER A 1 78 ? -4.316 -11.557 -16.105 1.00 94.44 78 SER A O 1
ATOM 585 N N . GLU A 1 79 ? -2.361 -10.999 -17.073 1.00 91.62 79 GLU A N 1
ATOM 586 C CA . GLU A 1 79 ? -2.857 -10.014 -18.044 1.00 91.62 79 GLU A CA 1
ATOM 587 C C . GLU A 1 79 ? -3.570 -8.790 -17.423 1.00 91.62 79 GLU A C 1
ATOM 589 O O . GLU A 1 79 ? -3.894 -7.842 -18.138 1.00 91.62 79 GLU A O 1
ATOM 594 N N . CYS A 1 80 ? -3.713 -8.725 -16.094 1.00 90.62 80 CYS A N 1
ATOM 595 C CA . CYS A 1 80 ? -4.360 -7.643 -15.353 1.00 90.62 80 CYS A CA 1
ATOM 596 C C . CYS A 1 80 ? -3.647 -6.301 -15.528 1.00 90.62 80 CYS A C 1
ATOM 598 O O . CYS A 1 80 ? -2.417 -6.240 -15.582 1.00 90.62 80 CYS A O 1
ATOM 600 N N . ASP A 1 81 ? -4.397 -5.203 -15.573 1.00 88.56 81 ASP A N 1
ATOM 601 C CA . ASP A 1 81 ? -3.812 -3.862 -15.535 1.00 88.56 81 ASP A CA 1
ATOM 602 C C . ASP A 1 81 ? -3.256 -3.555 -14.149 1.00 88.56 81 ASP A C 1
ATOM 604 O O . ASP A 1 81 ? -3.898 -3.791 -13.125 1.00 88.56 81 ASP A O 1
ATOM 608 N N . ILE A 1 82 ? -2.023 -3.056 -14.131 1.00 88.44 82 ILE A N 1
ATOM 609 C CA . ILE A 1 82 ? -1.284 -2.769 -12.909 1.00 88.44 82 ILE A CA 1
ATOM 610 C C . ILE A 1 82 ? -0.998 -1.278 -12.884 1.00 88.44 82 ILE A C 1
ATOM 612 O O . ILE A 1 82 ? -0.368 -0.746 -13.796 1.00 88.44 82 ILE A O 1
ATOM 616 N N . LEU A 1 83 ? -1.425 -0.630 -11.805 1.00 83.00 83 LEU A N 1
ATOM 617 C CA . LEU A 1 83 ? -1.041 0.734 -11.481 1.00 83.00 83 LEU A CA 1
ATOM 618 C C . LEU A 1 83 ? 0.050 0.695 -10.411 1.00 83.00 83 LEU A C 1
ATOM 620 O O . LEU A 1 83 ? -0.133 0.093 -9.354 1.00 83.00 83 LEU A O 1
ATOM 624 N N . ILE A 1 84 ? 1.177 1.348 -10.682 1.00 81.88 84 ILE A N 1
ATOM 625 C CA . ILE A 1 84 ? 2.272 1.486 -9.722 1.00 81.88 84 ILE A CA 1
ATOM 626 C C . ILE A 1 84 ? 2.191 2.880 -9.111 1.00 81.88 84 ILE A C 1
ATOM 628 O O . ILE A 1 84 ? 2.315 3.881 -9.814 1.00 81.88 84 ILE A O 1
ATOM 632 N N . THR A 1 85 ? 2.018 2.936 -7.795 1.00 76.25 85 THR A N 1
ATOM 633 C CA . THR A 1 85 ? 2.071 4.172 -7.012 1.00 76.25 85 THR A CA 1
ATOM 634 C C . THR A 1 85 ? 3.251 4.100 -6.053 1.00 76.25 85 THR A C 1
ATOM 636 O O . THR A 1 85 ? 3.416 3.101 -5.357 1.00 76.25 85 THR A O 1
ATOM 639 N N . SER A 1 86 ? 4.058 5.154 -6.000 1.00 71.00 86 SER A N 1
ATOM 640 C CA . SER A 1 86 ? 5.162 5.301 -5.048 1.00 71.00 86 SER A CA 1
ATOM 641 C C . SER A 1 86 ? 5.128 6.716 -4.482 1.00 71.00 86 SER A C 1
ATOM 643 O O . SER A 1 86 ? 4.590 7.617 -5.125 1.00 71.00 86 SER A O 1
ATOM 645 N N . GLY A 1 87 ? 5.667 6.903 -3.279 1.00 63.88 87 GLY A N 1
ATOM 646 C CA . GLY A 1 87 ? 5.826 8.231 -2.688 1.00 63.88 87 GLY A CA 1
ATOM 647 C C . GLY A 1 87 ? 6.914 9.039 -3.400 1.00 63.88 87 GLY A C 1
ATOM 648 O O . GLY A 1 87 ? 7.790 8.483 -4.065 1.00 63.88 87 GLY A O 1
ATOM 649 N N . THR A 1 88 ? 6.886 10.361 -3.232 1.00 60.59 88 THR A N 1
ATOM 650 C CA . THR A 1 88 ? 7.899 11.278 -3.788 1.00 60.59 88 THR A CA 1
ATOM 651 C C . THR A 1 88 ? 9.143 11.401 -2.905 1.00 60.59 88 THR A C 1
ATOM 653 O O . THR A 1 88 ? 9.952 12.305 -3.087 1.00 60.59 88 THR A O 1
ATOM 656 N N . GLU A 1 89 ? 9.302 10.519 -1.917 1.00 60.34 89 GLU A N 1
ATOM 657 C CA . GLU A 1 89 ? 10.301 10.692 -0.866 1.00 60.34 89 GLU A CA 1
ATOM 658 C C . GLU A 1 89 ? 11.711 10.412 -1.412 1.00 60.34 89 GLU A C 1
ATOM 660 O O . GLU A 1 89 ? 12.027 9.292 -1.813 1.00 60.34 89 GLU A O 1
ATOM 665 N N . THR A 1 90 ? 12.591 11.414 -1.384 1.00 55.09 90 THR A N 1
ATOM 666 C CA . THR A 1 90 ? 13.979 11.323 -1.875 1.00 55.09 90 THR A CA 1
ATOM 667 C C . THR A 1 90 ? 14.929 10.553 -0.945 1.00 55.09 90 THR A C 1
ATOM 669 O O . THR A 1 90 ? 16.123 10.491 -1.213 1.00 55.09 90 THR A O 1
ATOM 672 N N . ASN A 1 91 ? 14.434 9.922 0.126 1.00 55.03 91 ASN A N 1
ATOM 673 C CA . ASN A 1 91 ? 15.241 9.196 1.116 1.00 55.03 91 ASN A CA 1
ATOM 674 C C . ASN A 1 91 ? 14.467 8.006 1.704 1.00 55.03 91 ASN A C 1
ATOM 676 O O . ASN A 1 91 ? 14.044 8.028 2.860 1.00 55.03 91 ASN A O 1
ATOM 680 N N . ASN A 1 92 ? 14.244 6.967 0.899 1.00 62.78 92 ASN A N 1
ATOM 681 C CA . ASN A 1 92 ? 13.649 5.734 1.402 1.00 62.78 92 ASN A CA 1
ATOM 682 C C . ASN A 1 92 ? 14.680 4.972 2.253 1.00 62.78 92 ASN A C 1
ATOM 684 O O . ASN A 1 92 ? 15.604 4.360 1.720 1.00 62.78 92 ASN A O 1
ATOM 688 N N . GLU A 1 93 ? 14.558 5.051 3.578 1.00 66.75 93 GLU A N 1
ATOM 689 C CA . GLU A 1 93 ? 15.417 4.303 4.496 1.00 66.75 93 GLU A CA 1
ATOM 690 C C . GLU A 1 93 ? 15.050 2.814 4.482 1.00 66.75 93 GLU A C 1
ATOM 692 O O . GLU A 1 93 ? 13.881 2.445 4.631 1.00 66.75 93 GLU A O 1
ATOM 697 N N . ASN A 1 94 ? 16.049 1.937 4.347 1.00 65.50 94 ASN A N 1
ATOM 698 C CA . ASN A 1 94 ? 15.832 0.492 4.392 1.00 65.50 94 ASN A CA 1
ATOM 699 C C . ASN A 1 94 ? 15.141 0.092 5.708 1.00 65.50 94 ASN A C 1
ATOM 701 O O . ASN A 1 94 ? 15.680 0.299 6.793 1.00 65.50 94 ASN A O 1
ATOM 705 N N . GLY A 1 95 ? 13.959 -0.520 5.601 1.00 73.38 95 GLY A N 1
ATOM 706 C CA . GLY A 1 95 ? 13.140 -0.928 6.748 1.00 73.38 95 GLY A CA 1
ATOM 707 C C . GLY A 1 95 ? 12.051 0.075 7.147 1.00 73.38 95 GLY A C 1
ATOM 708 O O . GLY A 1 95 ? 11.226 -0.250 8.000 1.00 73.38 95 GLY A O 1
ATOM 709 N N . SER A 1 96 ? 11.998 1.252 6.517 1.00 78.88 96 SER A N 1
ATOM 710 C CA . SER A 1 96 ? 10.860 2.168 6.612 1.00 78.88 96 SER A CA 1
ATOM 711 C C . SER A 1 96 ? 9.726 1.737 5.676 1.00 78.88 96 SER A C 1
ATOM 713 O O . SER A 1 96 ? 9.965 1.216 4.588 1.00 78.88 96 SER A O 1
ATOM 715 N N . LEU A 1 97 ? 8.477 1.984 6.086 1.00 79.75 97 LEU A N 1
ATOM 716 C CA . LEU A 1 97 ? 7.297 1.846 5.219 1.00 79.75 97 LEU A CA 1
ATOM 717 C C . LEU A 1 97 ? 7.045 3.103 4.366 1.00 79.75 97 LEU A C 1
ATOM 719 O O . LEU A 1 97 ? 6.127 3.118 3.551 1.00 79.75 97 LEU A O 1
ATOM 723 N N . GLY A 1 98 ? 7.845 4.156 4.553 1.00 79.44 98 GLY A N 1
ATOM 724 C CA . GLY A 1 98 ? 7.660 5.441 3.890 1.00 79.44 98 GLY A CA 1
ATOM 725 C C . GLY A 1 98 ? 6.554 6.282 4.528 1.00 79.44 98 GLY A C 1
ATOM 726 O O . GLY A 1 98 ? 6.208 6.123 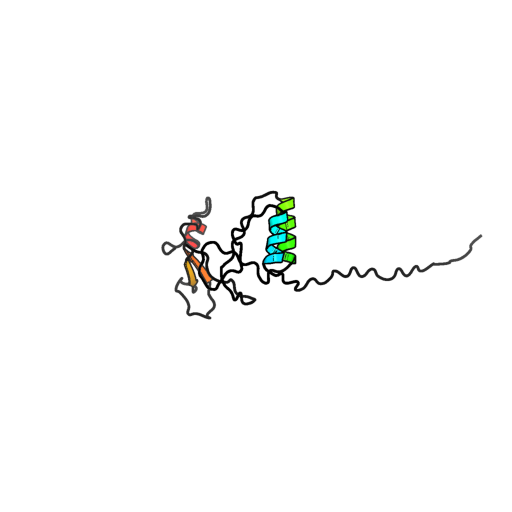5.702 1.00 79.44 98 GLY A O 1
ATOM 727 N N . ARG A 1 99 ? 6.023 7.230 3.754 1.00 78.44 99 ARG A N 1
ATOM 728 C CA . ARG A 1 99 ? 4.930 8.107 4.185 1.00 78.44 99 ARG A CA 1
ATOM 729 C C . ARG A 1 99 ? 3.589 7.580 3.702 1.00 78.44 99 ARG A C 1
ATOM 731 O O . ARG A 1 99 ? 3.489 6.843 2.726 1.00 78.44 99 ARG A O 1
ATOM 738 N N . CYS A 1 100 ? 2.550 7.990 4.414 1.00 80.00 100 CYS A N 1
ATOM 739 C CA . CYS A 1 100 ? 1.185 7.634 4.087 1.00 80.00 100 CYS A CA 1
ATOM 740 C C . CYS A 1 100 ? 0.760 8.195 2.721 1.00 80.00 100 CYS A C 1
ATOM 742 O O . CYS A 1 100 ? 1.109 9.328 2.379 1.00 80.00 100 CYS A O 1
ATOM 744 N N . MET A 1 101 ? -0.035 7.422 1.974 1.00 76.38 101 MET A N 1
ATOM 745 C CA . MET A 1 101 ? -0.664 7.899 0.745 1.00 76.38 101 MET A CA 1
ATOM 746 C C . MET A 1 101 ? -1.586 9.090 1.041 1.00 76.38 101 MET A C 1
ATOM 748 O O . MET A 1 101 ? -2.139 9.236 2.132 1.00 76.38 101 MET A O 1
ATOM 752 N N . GLN A 1 102 ? -1.779 9.937 0.036 1.00 75.00 102 GLN A N 1
ATOM 753 C CA . GLN A 1 102 ? -2.750 11.024 0.088 1.00 75.00 102 GLN A CA 1
ATOM 754 C C . GLN A 1 102 ? -4.149 10.493 0.427 1.00 75.00 102 GLN A C 1
ATOM 756 O O . GLN A 1 102 ? -4.516 9.386 0.032 1.00 75.00 102 GLN A O 1
ATOM 761 N N . CYS A 1 103 ? -4.928 11.298 1.153 1.00 81.69 103 CYS A N 1
ATOM 762 C CA . CYS A 1 103 ? -6.281 10.952 1.610 1.00 81.69 103 CYS A CA 1
ATOM 763 C C . CYS A 1 103 ? -6.360 9.736 2.554 1.00 81.69 103 CYS A C 1
ATOM 765 O O . CYS A 1 103 ? -7.462 9.270 2.851 1.00 81.69 103 CYS A O 1
ATOM 767 N N . LEU A 1 104 ? -5.220 9.242 3.040 1.00 86.31 104 LEU A N 1
ATOM 768 C CA . LEU A 1 104 ? -5.128 8.268 4.116 1.00 86.31 104 LEU A CA 1
ATOM 769 C C . LEU A 1 104 ? -4.484 8.952 5.325 1.00 86.31 104 LEU A C 1
ATOM 771 O O . LEU A 1 104 ? -3.427 9.574 5.229 1.00 86.31 104 LEU A O 1
ATOM 775 N N . GLU A 1 105 ? -5.149 8.860 6.465 1.00 90.44 105 GLU A N 1
ATOM 776 C CA . GLU A 1 105 ? -4.623 9.302 7.748 1.00 90.44 105 GLU A CA 1
ATOM 777 C C . GLU A 1 105 ? -4.188 8.085 8.549 1.00 90.44 105 GLU A C 1
ATOM 779 O O . GLU A 1 105 ? -4.891 7.073 8.586 1.00 90.44 105 GLU A O 1
ATOM 784 N N . ILE A 1 106 ? -3.028 8.187 9.195 1.00 92.25 106 ILE A N 1
ATOM 785 C CA . ILE A 1 106 ? -2.474 7.107 10.007 1.00 92.25 106 ILE A CA 1
ATOM 786 C C . ILE A 1 106 ? -2.126 7.601 11.400 1.00 92.25 106 ILE A C 1
ATOM 788 O O . ILE A 1 106 ? -1.655 8.724 11.588 1.00 92.25 106 ILE A O 1
ATOM 792 N N . LYS A 1 107 ? -2.301 6.716 12.374 1.00 92.88 107 LYS A N 1
ATOM 793 C CA . LYS A 1 107 ? -1.708 6.843 13.703 1.00 92.88 107 LYS A CA 1
ATOM 794 C C . LYS A 1 107 ? -1.116 5.504 14.118 1.00 92.88 107 LYS A C 1
ATOM 796 O O . LYS A 1 107 ? -1.603 4.452 13.712 1.00 92.88 107 LYS A O 1
ATOM 801 N N . VAL A 1 108 ? -0.098 5.554 14.967 1.00 95.56 108 VAL A N 1
ATOM 802 C CA . VAL A 1 108 ? 0.335 4.384 15.734 1.00 95.56 108 VAL A CA 1
ATOM 803 C C . VAL A 1 108 ? -0.430 4.424 17.053 1.00 95.56 108 VAL A C 1
ATOM 805 O O . VAL A 1 108 ? -0.327 5.410 17.780 1.00 95.56 108 VAL A O 1
ATOM 808 N N . ALA A 1 109 ? -1.244 3.410 17.326 1.00 94.50 109 ALA A N 1
ATOM 809 C CA . ALA A 1 109 ? -2.153 3.342 18.459 1.00 94.50 109 ALA A CA 1
ATOM 810 C C . ALA A 1 109 ? -1.690 2.338 19.526 1.00 94.50 109 ALA A C 1
ATOM 812 O O . ALA A 1 109 ? -1.038 1.337 19.223 1.00 94.50 109 ALA A O 1
ATOM 813 N N . ASP A 1 110 ? -2.032 2.610 20.783 1.00 94.75 110 ASP A N 1
ATOM 814 C CA . ASP A 1 110 ? -1.950 1.639 21.875 1.00 94.75 110 ASP A CA 1
ATOM 815 C C . ASP A 1 110 ? -3.158 0.677 21.872 1.00 94.75 110 ASP A C 1
ATOM 817 O O . ASP A 1 110 ? -4.065 0.786 21.047 1.00 94.75 110 ASP A O 1
ATOM 821 N N . GLY A 1 111 ? -3.199 -0.262 22.825 1.00 90.19 111 GLY A N 1
ATOM 822 C CA . GLY A 1 111 ? -4.276 -1.258 22.931 1.00 90.19 111 GLY A CA 1
ATOM 823 C C . GLY A 1 111 ? -5.660 -0.704 23.296 1.00 90.19 111 GLY A C 1
ATOM 824 O O . GLY A 1 111 ? -6.605 -1.479 23.405 1.00 90.19 111 GLY A O 1
ATOM 825 N N . VAL A 1 112 ? -5.791 0.607 23.516 1.00 89.62 112 VAL A N 1
ATOM 826 C CA . VAL A 1 112 ? -7.071 1.288 23.768 1.00 89.62 112 VAL A CA 1
ATOM 827 C C . VAL A 1 112 ? -7.372 2.371 22.722 1.00 89.62 112 VAL A C 1
ATOM 829 O O . VAL A 1 112 ? -8.363 3.088 22.849 1.00 89.62 112 VAL A O 1
ATOM 832 N N . GLY A 1 113 ? -6.558 2.477 21.665 1.00 90.00 113 GLY A N 1
ATOM 833 C CA . GLY A 1 113 ? -6.791 3.352 20.517 1.00 90.00 113 GLY A CA 1
ATOM 834 C C . GLY A 1 113 ? -6.201 4.763 20.622 1.00 90.00 113 GLY A C 1
ATOM 835 O O . GLY A 1 113 ? -6.458 5.585 19.735 1.00 90.00 113 GLY A O 1
ATOM 836 N N . ASN A 1 114 ? -5.409 5.087 21.647 1.00 93.12 114 ASN A N 1
ATOM 837 C CA . ASN A 1 114 ? -4.748 6.393 21.743 1.00 93.12 114 ASN A CA 1
ATOM 838 C C . ASN A 1 114 ? -3.456 6.416 20.928 1.00 93.12 114 ASN A C 1
ATOM 840 O O . ASN A 1 114 ? -2.753 5.414 20.846 1.00 93.12 114 ASN A O 1
ATOM 844 N N . ALA A 1 115 ? -3.119 7.571 20.349 1.00 94.69 115 ALA A N 1
ATOM 845 C CA . ALA A 1 115 ? -1.862 7.726 19.625 1.00 94.69 115 ALA A CA 1
ATOM 846 C C . ALA A 1 115 ? -0.660 7.603 20.577 1.00 94.6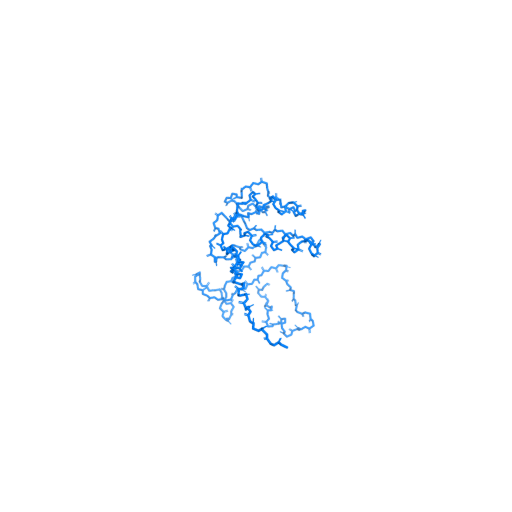9 115 ALA A C 1
ATOM 848 O O . ALA A 1 115 ? -0.608 8.281 21.606 1.00 94.69 115 ALA A O 1
ATOM 849 N N . VAL A 1 116 ? 0.320 6.776 20.212 1.00 96.69 116 VAL A N 1
ATOM 850 C CA . VAL A 1 116 ? 1.586 6.661 20.946 1.00 96.69 116 VAL A CA 1
ATOM 851 C C . VAL A 1 116 ? 2.599 7.707 20.459 1.00 96.69 116 VAL A C 1
ATOM 853 O O . VAL A 1 116 ? 2.529 8.147 19.307 1.00 96.69 116 VAL A O 1
ATOM 856 N N . PRO A 1 117 ? 3.570 8.114 21.299 1.00 96.00 117 PRO A 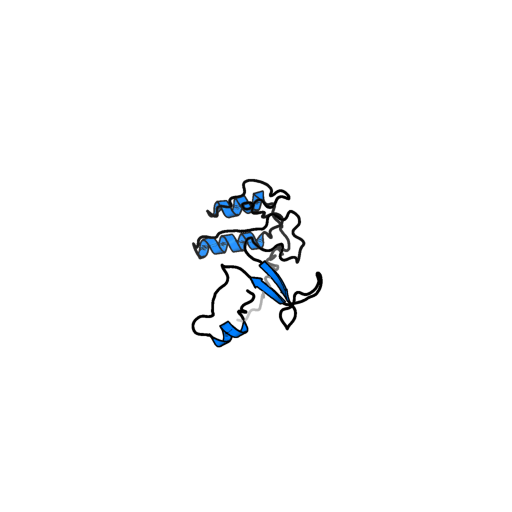N 1
ATOM 857 C CA . PRO A 1 117 ? 4.645 9.009 20.879 1.00 96.00 117 PRO A CA 1
ATOM 858 C C . PRO A 1 117 ? 5.513 8.421 19.759 1.00 96.00 117 PRO A C 1
ATOM 860 O O . PRO A 1 117 ? 5.732 7.210 19.690 1.00 96.00 117 PRO A O 1
ATOM 863 N N . THR A 1 118 ? 6.088 9.295 18.929 1.00 92.94 118 THR A N 1
ATOM 864 C CA . THR A 1 118 ? 7.030 8.910 17.868 1.00 92.94 118 THR A CA 1
ATOM 865 C C . THR A 1 118 ? 8.165 8.038 18.411 1.00 92.94 118 THR A C 1
ATOM 867 O O . THR A 1 118 ? 8.774 8.356 19.432 1.00 92.94 118 THR A O 1
ATOM 870 N N . GLY A 1 119 ? 8.457 6.940 17.710 1.00 91.12 119 GLY A N 1
ATOM 871 C CA . GLY A 1 119 ? 9.492 5.971 18.083 1.00 91.12 119 GLY A CA 1
ATOM 872 C C . GLY A 1 119 ? 9.017 4.852 19.015 1.00 91.12 119 GLY A C 1
ATOM 873 O O . GLY A 1 119 ? 9.774 3.914 19.256 1.00 91.12 119 GLY A O 1
ATOM 874 N N . GLN A 1 120 ? 7.778 4.905 19.515 1.00 95.31 120 GLN A N 1
ATOM 875 C CA . GLN A 1 120 ? 7.187 3.798 20.269 1.00 95.31 120 GLN A CA 1
ATOM 876 C C . GLN A 1 120 ? 6.428 2.835 19.355 1.00 95.31 120 GLN A C 1
ATOM 878 O O . GLN A 1 120 ? 5.822 3.228 18.358 1.00 95.31 120 GLN A O 1
ATOM 883 N N . ARG A 1 121 ? 6.460 1.549 19.712 1.00 94.44 121 ARG A N 1
ATOM 884 C CA . ARG A 1 121 ? 5.733 0.504 18.991 1.00 94.44 121 ARG A CA 1
ATOM 885 C C . ARG A 1 121 ? 4.257 0.522 19.384 1.00 94.44 121 ARG A C 1
ATOM 887 O O . ARG A 1 121 ? 3.937 0.589 20.566 1.00 94.44 121 ARG A O 1
ATOM 894 N N . GLY A 1 122 ? 3.390 0.362 18.393 1.00 95.06 122 GLY A N 1
ATOM 895 C CA . GLY A 1 122 ? 1.953 0.170 18.563 1.00 95.06 122 GLY A CA 1
ATOM 896 C C . GLY A 1 122 ? 1.337 -0.435 17.304 1.00 95.06 122 GLY A C 1
ATOM 897 O O . GLY A 1 122 ? 2.057 -0.933 16.435 1.00 95.06 122 GLY A O 1
ATOM 898 N N . GLU A 1 123 ? 0.015 -0.400 17.217 1.00 94.50 123 GLU A N 1
ATOM 899 C CA . GLU A 1 123 ? -0.747 -0.863 16.059 1.00 94.50 123 GLU A CA 1
ATOM 900 C C . GLU A 1 123 ? -0.958 0.275 15.054 1.00 94.50 123 GLU A C 1
ATOM 902 O O . GLU A 1 123 ? -1.199 1.413 15.444 1.00 94.50 123 GLU A O 1
ATOM 907 N N . ILE A 1 124 ? -0.880 -0.003 13.752 1.00 93.75 124 ILE A N 1
ATOM 908 C CA . ILE A 1 124 ? -1.186 1.004 12.728 1.00 93.75 124 ILE A CA 1
ATOM 909 C C . ILE A 1 124 ? -2.700 1.082 12.571 1.00 93.75 124 ILE A C 1
ATOM 911 O O . ILE A 1 124 ? -3.328 0.131 12.117 1.00 93.75 124 ILE A O 1
ATOM 915 N N . TRP A 1 125 ? -3.280 2.225 12.917 1.00 93.19 125 TRP A N 1
ATOM 916 C CA . TRP A 1 125 ? -4.686 2.518 12.661 1.00 93.19 125 TRP A CA 1
ATOM 917 C C . TRP A 1 125 ? -4.784 3.491 11.499 1.00 93.19 125 TRP A C 1
ATOM 919 O O . TRP A 1 125 ? -4.029 4.465 11.430 1.00 93.19 125 TRP A O 1
ATOM 929 N N . THR A 1 126 ? -5.721 3.224 10.595 1.00 92.31 126 THR A N 1
ATOM 930 C CA . THR A 1 126 ? -5.882 3.988 9.361 1.00 92.31 126 THR A CA 1
ATOM 931 C C . THR A 1 126 ? -7.291 4.548 9.242 1.00 92.31 126 THR A C 1
ATOM 933 O O . THR A 1 126 ? -8.249 3.951 9.728 1.00 92.31 126 THR A O 1
ATOM 936 N N . ARG A 1 127 ? -7.402 5.716 8.613 1.00 91.12 127 ARG A N 1
ATOM 937 C CA . ARG A 1 127 ? -8.660 6.422 8.388 1.00 91.12 127 ARG A CA 1
ATOM 938 C C . ARG A 1 127 ? -8.671 7.018 6.988 1.00 91.12 127 ARG A C 1
ATOM 940 O O . ARG A 1 127 ? -7.757 7.746 6.607 1.00 91.12 127 ARG A O 1
ATOM 947 N N . SER A 1 128 ? -9.697 6.690 6.214 1.00 89.56 128 SER A N 1
ATOM 948 C CA . SER A 1 128 ? -9.895 7.186 4.854 1.00 89.56 128 SER A CA 1
ATOM 949 C C . SER A 1 128 ? -11.308 6.869 4.387 1.00 89.56 128 SER A C 1
ATOM 951 O O . SER A 1 128 ? -11.880 5.854 4.773 1.00 89.56 128 SER A O 1
ATOM 953 N N . SER A 1 129 ? -11.827 7.681 3.468 1.00 87.19 129 SER A N 1
ATOM 954 C CA . SER A 1 129 ? -13.076 7.395 2.757 1.00 87.19 129 SER A CA 1
ATOM 955 C C . SER A 1 129 ? -13.011 6.145 1.870 1.00 87.19 129 SER A C 1
ATOM 957 O O . SER A 1 129 ? -14.048 5.689 1.402 1.00 87.19 129 SER A O 1
ATOM 959 N N . THR A 1 130 ? -11.810 5.629 1.592 1.00 85.94 130 THR A N 1
ATOM 960 C CA . THR A 1 130 ? -11.589 4.470 0.709 1.00 85.94 130 THR A CA 1
ATOM 961 C C . THR A 1 130 ? -11.489 3.144 1.479 1.00 85.94 130 THR A C 1
ATOM 963 O O . THR A 1 130 ? -11.462 2.082 0.863 1.00 85.94 130 THR A O 1
ATOM 966 N N . ILE A 1 131 ? -11.421 3.174 2.816 1.00 89.19 131 ILE A N 1
ATOM 967 C CA . ILE A 1 131 ? -11.391 1.950 3.633 1.00 89.19 131 ILE A CA 1
ATOM 968 C C . ILE A 1 131 ? -12.774 1.281 3.599 1.00 89.19 131 ILE A C 1
ATOM 970 O O . ILE A 1 131 ? -13.797 1.957 3.506 1.00 89.19 131 ILE A O 1
ATOM 974 N N . MET A 1 132 ? -12.796 -0.056 3.656 1.00 90.38 132 MET A N 1
ATOM 975 C CA . MET A 1 132 ? -14.035 -0.839 3.710 1.00 90.38 132 MET A CA 1
ATOM 976 C C . MET A 1 132 ? -14.941 -0.386 4.862 1.00 90.38 132 MET A C 1
ATOM 978 O O . MET A 1 132 ? -14.466 -0.032 5.939 1.00 90.38 132 MET A O 1
ATOM 982 N N . THR A 1 133 ? -16.250 -0.440 4.643 1.00 89.62 133 THR A N 1
ATOM 983 C CA . THR A 1 133 ? -17.253 -0.058 5.645 1.00 89.62 133 THR A CA 1
ATOM 984 C C . THR A 1 133 ? -17.602 -1.185 6.611 1.00 89.62 133 THR A C 1
ATOM 986 O O . THR A 1 133 ? -18.028 -0.915 7.732 1.00 89.62 133 THR A O 1
ATOM 989 N N . ASP A 1 134 ? -17.432 -2.435 6.181 1.00 93.31 134 ASP A N 1
ATOM 990 C CA . ASP A 1 134 ? -17.855 -3.636 6.893 1.00 93.31 134 ASP A CA 1
ATOM 991 C C . ASP A 1 134 ? -17.231 -4.896 6.282 1.00 93.31 134 ASP A C 1
ATOM 993 O O . ASP A 1 134 ? -16.815 -4.923 5.121 1.00 93.31 134 ASP A O 1
ATOM 997 N N . TYR A 1 135 ? -17.180 -5.958 7.081 1.00 94.62 135 TYR A N 1
ATOM 998 C CA . TYR A 1 135 ? -16.920 -7.305 6.598 1.00 94.62 135 TYR A CA 1
ATOM 999 C C . TYR A 1 135 ? -18.215 -7.934 6.091 1.00 94.62 135 TYR A C 1
ATOM 1001 O O . TYR A 1 135 ? -19.242 -7.945 6.775 1.00 94.62 135 TYR A O 1
ATOM 1009 N N . PHE A 1 136 ? -18.142 -8.521 4.897 1.00 95.56 136 PHE A N 1
ATOM 1010 C CA . PHE A 1 136 ? -19.298 -9.128 4.255 1.00 95.56 136 PHE A CA 1
ATOM 1011 C C . PHE A 1 136 ? -19.920 -10.225 5.129 1.00 95.56 136 PHE A C 1
ATOM 1013 O O . PHE A 1 136 ? -19.290 -11.245 5.405 1.00 95.56 136 PHE A O 1
ATOM 1020 N N . ASN A 1 137 ? -21.185 -10.019 5.504 1.00 94.88 137 ASN A N 1
ATOM 1021 C CA . ASN A 1 137 ? -21.974 -10.935 6.330 1.00 94.88 137 ASN A CA 1
ATOM 1022 C C . ASN A 1 137 ? -21.350 -11.249 7.709 1.00 94.88 137 ASN A C 1
ATOM 1024 O O . ASN A 1 137 ? -21.647 -12.290 8.292 1.00 94.88 137 ASN A O 1
ATOM 1028 N N . ASP A 1 138 ? -20.511 -10.351 8.235 1.00 95.94 138 ASP A N 1
ATOM 1029 C CA . ASP A 1 138 ? -19.876 -10.503 9.545 1.00 95.94 138 ASP A CA 1
ATOM 1030 C C . ASP A 1 138 ? -19.889 -9.176 10.322 1.00 95.94 138 ASP A C 1
ATOM 1032 O O . ASP A 1 138 ? -18.928 -8.398 10.361 1.00 95.94 138 ASP A O 1
ATOM 1036 N N . SER A 1 139 ? -21.037 -8.888 10.940 1.00 93.56 139 SER A N 1
ATOM 1037 C CA . SER A 1 139 ? -21.219 -7.675 11.742 1.00 93.56 139 SER A CA 1
ATOM 1038 C C . SER A 1 139 ? -20.389 -7.683 13.026 1.00 93.56 139 SER A C 1
ATOM 1040 O O . SER A 1 139 ? -20.023 -6.617 13.517 1.00 93.56 139 SER A O 1
ATOM 1042 N N . GLU A 1 140 ? -20.093 -8.867 13.572 1.00 94.19 140 GLU A N 1
ATOM 1043 C CA . GLU A 1 140 ? -19.272 -9.011 14.777 1.00 94.19 140 GLU A CA 1
ATOM 1044 C C . GLU A 1 140 ? -17.846 -8.544 14.476 1.00 94.19 140 GLU A C 1
ATOM 1046 O O . GLU A 1 140 ? -17.392 -7.564 15.073 1.00 94.19 140 GLU A O 1
ATOM 1051 N N . LYS A 1 141 ? -17.202 -9.110 13.444 1.00 93.38 141 LYS A N 1
ATOM 1052 C CA . LYS A 1 141 ? -15.863 -8.687 12.992 1.00 93.38 141 LYS A CA 1
ATOM 1053 C C . LYS A 1 141 ? -15.808 -7.230 12.568 1.00 93.38 141 LYS A C 1
ATOM 1055 O O . LYS A 1 141 ? -14.806 -6.554 12.813 1.00 93.38 141 LYS A O 1
ATOM 1060 N N . THR A 1 142 ? -16.883 -6.742 11.953 1.00 92.94 142 THR A N 1
ATOM 1061 C CA . THR A 1 142 ? -17.023 -5.327 11.593 1.00 92.94 142 THR A CA 1
ATOM 1062 C C . THR A 1 142 ? -16.911 -4.443 12.829 1.00 92.94 142 THR A C 1
ATOM 1064 O O . THR A 1 142 ? -16.079 -3.543 12.851 1.00 92.94 142 THR A O 1
ATOM 1067 N N . SER A 1 143 ? -17.686 -4.730 13.877 1.00 90.31 143 SER A N 1
ATOM 1068 C CA . SER A 1 143 ? -17.681 -3.930 15.108 1.00 90.31 143 SER A CA 1
ATOM 1069 C C . SER A 1 143 ? -16.395 -4.057 15.929 1.00 90.31 143 SER A C 1
ATOM 1071 O O . SER A 1 143 ? -16.023 -3.114 16.624 1.00 90.31 143 SER A O 1
ATOM 1073 N N . GLU A 1 144 ? -15.698 -5.193 15.830 1.00 90.00 144 GLU A N 1
ATOM 1074 C CA . GLU A 1 144 ? -14.395 -5.400 16.471 1.00 90.00 144 GLU A CA 1
ATOM 1075 C C . GLU A 1 144 ? -13.275 -4.594 15.797 1.00 90.00 144 GLU A C 1
ATOM 1077 O O . GLU A 1 144 ? -12.348 -4.154 16.472 1.00 90.00 144 GLU A O 1
ATOM 1082 N N . THR A 1 145 ? -13.345 -4.411 14.473 1.00 89.75 145 THR A N 1
ATOM 1083 C CA . THR A 1 145 ? -12.242 -3.840 13.675 1.00 89.75 145 THR A CA 1
ATOM 1084 C C . THR A 1 145 ? -12.465 -2.372 13.310 1.00 89.75 145 THR A C 1
ATOM 1086 O O . THR A 1 145 ? -11.516 -1.591 13.268 1.00 89.75 145 THR A O 1
ATOM 1089 N N . ILE A 1 146 ? -13.707 -1.978 13.013 1.00 90.38 146 ILE A N 1
ATOM 1090 C CA . ILE A 1 146 ? -14.044 -0.655 12.480 1.00 90.38 146 ILE A CA 1
ATOM 1091 C C . ILE A 1 146 ? -14.654 0.191 13.594 1.00 90.38 146 ILE A C 1
ATOM 1093 O O . ILE A 1 146 ? -15.771 -0.045 14.053 1.00 90.38 146 ILE A O 1
ATOM 1097 N N . THR A 1 147 ? -13.913 1.211 14.022 1.00 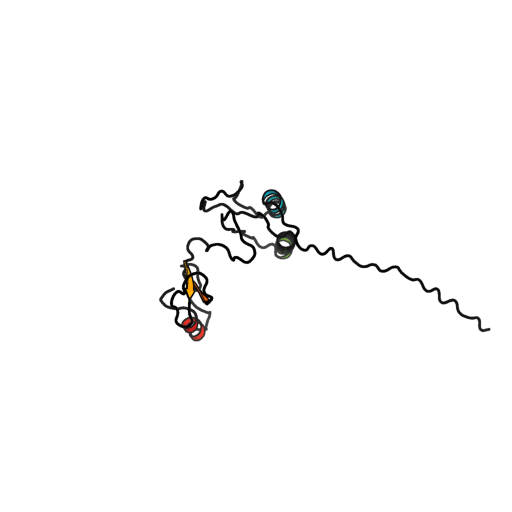85.06 147 THR A N 1
ATOM 1098 C CA . THR A 1 147 ? -14.366 2.143 15.063 1.00 85.06 147 THR A CA 1
ATOM 1099 C C . THR A 1 147 ? -15.021 3.379 14.451 1.00 85.06 147 THR A C 1
ATOM 1101 O O . THR A 1 147 ? -14.672 3.799 13.350 1.00 85.06 147 THR A O 1
ATOM 1104 N N . SER A 1 148 ? -15.907 4.045 15.194 1.00 70.31 148 SER A N 1
ATOM 1105 C CA . SER A 1 148 ? -16.548 5.298 14.760 1.00 70.31 148 SER A CA 1
ATOM 1106 C C . SER A 1 148 ? -15.604 6.510 14.693 1.00 70.31 148 SER A C 1
ATOM 1108 O O . SER A 1 148 ? -16.049 7.607 14.371 1.00 70.31 148 SER A O 1
ATOM 1110 N N . SER A 1 149 ? -14.332 6.344 15.076 1.00 57.56 149 SER A N 1
ATOM 1111 C CA . SER A 1 149 ? -13.292 7.384 15.004 1.00 57.56 149 SER A CA 1
ATOM 1112 C C . SER A 1 149 ? -12.427 7.299 13.739 1.00 57.56 149 SER A C 1
ATOM 1114 O O . SER A 1 149 ? -11.464 8.059 13.602 1.00 57.56 149 SER A O 1
ATOM 1116 N N . SER A 1 150 ? -12.773 6.364 12.851 1.00 48.66 150 SER A N 1
ATOM 1117 C CA . SER A 1 150 ? -12.165 6.138 11.535 1.00 48.66 150 SER A CA 1
ATOM 1118 C C . SER A 1 150 ? -12.933 6.863 10.435 1.00 48.66 150 SER A C 1
ATOM 1120 O O . SER A 1 150 ? -14.106 7.230 10.653 1.00 48.66 150 SER A O 1
#

Nearest PDB structures (foldseek):
  6sq8-assembly5_E  TM=9.248E-01  e=1.408E-02  Marinactinospora thermotolerans
  4fuq-assembly4_D  TM=9.011E-01  e=2.168E-01  Rhodopseudomonas palustris CGA009
  7tz4-assembly1_A  TM=7.342E-01  e=1.095E-01  Pseudomonas aeruginosa
  3rg2-assembly2_H  TM=6.179E-01  e=1.439E-01  Escherichia coli
  8gjp-assembly1_A  TM=6.907E-01  e=5.646E-01  Actinoplanes teichomyceticus

Mean predicted aligned error: 13.46 Å

Organism: NCBI:txid392033

Foldseek 3Di:
DDDDDDPPPPPPPDPPPPPVPLPFPFDAQVVLQVLCVVLVQDQQDPDQQPPDQPLRDAGRGRPRPVVSVVVSVCCVVVVDHDHDHHGSHPDDDVPDPDDDRPQKDWAFAAPVGDGDDPPDHHDIDIDGPPDDQADVVCVPVNPVRDDPVD

pLDDT: mean 75.62, std 19.68, range [31.7, 96.69]

Secondary structure (DSSP, 8-state):
----------------------TT-EEPHHHHHHHHHTTT---S--S---SS--TT----TTEEHHHHHHHHHHHHHH-----------S---TT---PPPTT-EEEEE-TTSPBPPTT---EEEEE-TTS-S-BTTBHHHHHHH--TT-

Radius of gyration: 25.28 Å; Cα contacts (8 Å, |Δi|>4): 149; chains: 1; bounding box: 57×86×46 Å

Sequence (150 aa):
MMHRIFVLAIVILGSTVVDADLTDCKMTHVYAVTQVKSIGIEIPSNSECGEGTEITCVSLEQINCDSIGCLIEFKKTSECDILITSGTETNNENGSLGRCMQCLEIKVADGVGNAVPTGQRGEIWTRSSTIMTDYFNDSEKTSETITSSS